Protein AF-A0A2N0PHX8-F1 (afdb_monomer_lite)

Radius of gyration: 12.23 Å; chains: 1; bounding box: 31×25×28 Å

Sequence (61 aa):
MAISMYFFEDCGPVFGCNDLYINYSNDPNVWCSACTSCYPTLNLPVSMNVDDYEVFQVIKK

Secondary structure (DSSP, 8-state):
----EEEETTEEEEETTTTEEEETTT-TTEEE----SSSS--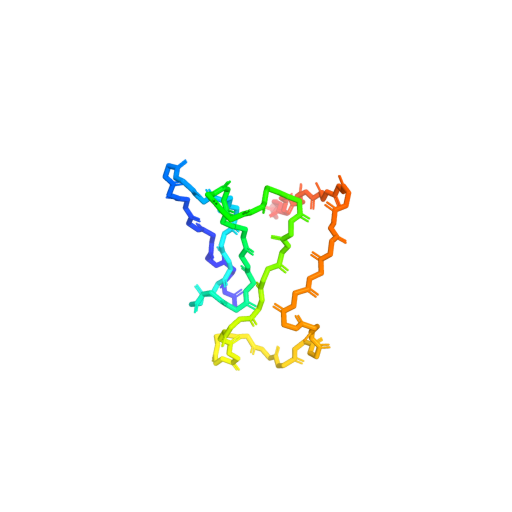---SEEE-S----------

Structure (mmCIF, N/CA/C/O backbone):
data_AF-A0A2N0PHX8-F1
#
_entry.id   AF-A0A2N0PHX8-F1
#
loop_
_atom_site.group_PDB
_atom_site.id
_atom_site.type_symbol
_atom_site.label_atom_id
_atom_site.label_alt_id
_atom_site.label_comp_id
_atom_site.label_asym_id
_atom_site.label_entity_id
_atom_site.label_seq_id
_atom_site.pdbx_PDB_ins_code
_atom_site.Cartn_x
_atom_site.Cartn_y
_atom_site.Cartn_z
_atom_site.occupancy
_atom_site.B_iso_or_equiv
_atom_site.auth_seq_id
_atom_site.auth_comp_id
_atom_site.auth_asym_id
_atom_site.auth_atom_id
_atom_site.pdbx_PDB_model_num
ATOM 1 N N . MET A 1 1 ? -5.939 -2.369 16.982 1.00 49.22 1 MET A N 1
ATOM 2 C CA . MET A 1 1 ? -4.802 -2.573 16.065 1.00 49.22 1 MET A CA 1
ATOM 3 C C . MET A 1 1 ? -4.625 -1.271 15.308 1.00 49.22 1 MET A C 1
ATOM 5 O O . MET A 1 1 ? -5.562 -0.867 14.634 1.00 49.22 1 MET A O 1
ATOM 9 N N . ALA A 1 2 ? -3.539 -0.540 15.551 1.00 49.41 2 ALA A N 1
ATOM 10 C CA . ALA A 1 2 ? -3.277 0.716 14.853 1.00 49.41 2 ALA A CA 1
ATOM 11 C C . ALA A 1 2 ? -2.538 0.397 13.550 1.00 49.41 2 ALA A C 1
ATOM 13 O O . ALA A 1 2 ? -1.577 -0.369 13.557 1.00 49.41 2 ALA A O 1
ATOM 14 N N . ILE A 1 3 ? -3.013 0.949 12.440 1.00 60.88 3 ILE A N 1
ATOM 15 C CA . ILE A 1 3 ? -2.290 0.919 11.173 1.00 60.88 3 ILE A CA 1
ATOM 16 C C . ILE A 1 3 ? -1.272 2.059 11.258 1.00 60.88 3 ILE A C 1
ATOM 18 O O . ILE A 1 3 ? -1.668 3.222 11.289 1.00 60.88 3 ILE A O 1
ATOM 22 N N . SER A 1 4 ? 0.017 1.743 11.397 1.00 64.06 4 SER A N 1
ATOM 23 C CA . SER A 1 4 ? 1.076 2.749 11.342 1.00 64.06 4 SER A CA 1
ATOM 24 C C . SER A 1 4 ? 1.519 2.903 9.896 1.00 64.06 4 SER A C 1
ATOM 26 O O . SER A 1 4 ? 2.009 1.942 9.305 1.00 64.06 4 SER A O 1
ATOM 28 N N . MET A 1 5 ? 1.341 4.106 9.358 1.00 69.56 5 MET A N 1
ATOM 29 C CA . MET A 1 5 ? 1.882 4.505 8.067 1.00 69.56 5 MET A CA 1
ATOM 30 C C . MET A 1 5 ? 3.035 5.472 8.312 1.00 69.56 5 MET A C 1
ATOM 32 O O . MET A 1 5 ? 2.872 6.446 9.050 1.00 69.56 5 MET A O 1
ATOM 36 N N . TYR A 1 6 ? 4.190 5.203 7.717 1.00 71.69 6 TYR A N 1
ATOM 37 C CA . TYR A 1 6 ? 5.330 6.118 7.718 1.00 71.69 6 TYR A CA 1
ATOM 38 C C . TYR A 1 6 ? 5.811 6.356 6.287 1.00 71.69 6 TYR A C 1
ATOM 40 O O . TYR A 1 6 ? 5.552 5.549 5.395 1.00 71.69 6 TYR A O 1
ATOM 48 N N . PHE A 1 7 ? 6.464 7.498 6.078 1.00 66.44 7 PHE A N 1
ATOM 49 C CA . PHE A 1 7 ? 6.876 7.990 4.766 1.00 66.44 7 PHE A CA 1
ATOM 50 C C . PHE A 1 7 ? 8.391 8.224 4.766 1.00 66.44 7 PHE A C 1
ATOM 52 O O . PHE A 1 7 ? 8.922 8.782 5.728 1.00 66.44 7 PHE A O 1
ATOM 59 N N . PHE A 1 8 ? 9.070 7.810 3.699 1.00 72.81 8 PHE A N 1
ATOM 60 C CA . PHE A 1 8 ? 10.468 8.154 3.410 1.00 72.81 8 PHE A CA 1
ATOM 61 C C . PHE A 1 8 ? 10.501 8.925 2.087 1.00 72.81 8 PHE A C 1
ATOM 63 O O . PHE A 1 8 ? 9.615 8.722 1.270 1.00 72.81 8 PHE A O 1
ATOM 70 N N . GLU A 1 9 ? 11.490 9.792 1.851 1.00 77.25 9 GLU A N 1
ATOM 71 C CA . GLU A 1 9 ? 11.546 10.588 0.604 1.00 77.25 9 GLU A CA 1
ATOM 72 C C . GLU A 1 9 ? 11.500 9.716 -0.665 1.00 77.25 9 GLU A C 1
ATOM 74 O O . GLU A 1 9 ? 10.829 10.079 -1.628 1.00 77.25 9 GLU A O 1
ATOM 79 N N . ASP A 1 10 ? 12.120 8.532 -0.625 1.00 81.69 10 ASP A N 1
ATOM 80 C CA . ASP A 1 10 ? 12.210 7.606 -1.763 1.00 81.69 10 ASP A CA 1
ATOM 81 C C . ASP A 1 10 ? 11.171 6.465 -1.731 1.00 81.69 10 ASP A C 1
ATOM 83 O O . ASP A 1 10 ? 11.215 5.545 -2.557 1.00 81.69 10 ASP A O 1
ATOM 87 N N . CYS A 1 11 ? 10.233 6.490 -0.779 1.00 80.88 11 CYS A N 1
ATOM 88 C CA . CYS A 1 11 ? 9.215 5.451 -0.616 1.00 80.88 11 CYS A CA 1
ATOM 89 C C . CYS A 1 11 ? 7.811 6.048 -0.576 1.00 80.88 11 CYS A C 1
ATOM 91 O O . CYS A 1 11 ? 7.585 7.124 -0.030 1.00 80.88 11 CYS A O 1
ATOM 93 N N . GLY A 1 12 ? 6.846 5.295 -1.096 1.00 85.00 12 GLY A N 1
ATOM 94 C CA . GLY A 1 12 ? 5.438 5.611 -0.899 1.00 85.00 12 GLY A CA 1
ATOM 95 C C . GLY A 1 12 ? 4.934 5.137 0.465 1.00 85.00 12 GLY A C 1
ATOM 96 O O . GLY A 1 12 ? 5.719 4.952 1.399 1.00 85.00 12 GLY A O 1
ATOM 97 N N . PRO A 1 13 ? 3.616 4.918 0.603 1.00 87.44 13 PRO A N 1
ATOM 98 C CA . PRO A 1 13 ? 3.035 4.373 1.821 1.00 87.44 13 PRO A CA 1
ATOM 99 C C . PRO A 1 13 ? 3.722 3.074 2.252 1.00 87.44 13 PRO A C 1
ATOM 101 O O . PRO A 1 13 ? 3.927 2.172 1.437 1.00 87.44 13 PRO A O 1
ATOM 104 N N . VAL A 1 14 ? 4.034 2.968 3.545 1.00 88.62 14 VAL A N 1
ATOM 105 C CA . VAL A 1 14 ? 4.548 1.745 4.169 1.00 88.62 14 VAL A CA 1
ATOM 106 C C . VAL A 1 14 ? 3.637 1.335 5.314 1.00 88.62 14 VAL A C 1
ATOM 108 O O . VAL A 1 14 ? 3.376 2.129 6.216 1.00 88.62 14 VAL A O 1
ATOM 111 N N . PHE A 1 15 ? 3.185 0.087 5.293 1.00 87.75 15 PHE A N 1
ATOM 112 C CA . PHE A 1 15 ? 2.358 -0.522 6.324 1.00 87.75 15 PHE A CA 1
ATOM 113 C C . PHE A 1 15 ? 3.157 -1.587 7.079 1.00 87.75 15 PHE A C 1
ATOM 115 O O . PHE A 1 15 ? 3.744 -2.492 6.478 1.00 87.75 15 PHE A O 1
ATOM 122 N N . GLY A 1 16 ? 3.128 -1.518 8.412 1.00 85.94 16 GLY A N 1
ATOM 123 C CA . GLY A 1 16 ? 3.787 -2.508 9.271 1.00 85.94 16 GLY A CA 1
ATOM 124 C C . GLY A 1 16 ? 5.304 -2.378 9.204 1.00 85.94 16 GLY A C 1
ATOM 125 O O . GLY A 1 16 ? 5.812 -1.265 9.190 1.00 85.94 16 GLY A O 1
ATOM 126 N N . CYS A 1 17 ? 6.027 -3.494 9.155 1.00 86.75 17 CYS A N 1
ATOM 127 C CA . CYS A 1 17 ? 7.485 -3.525 9.002 1.00 86.75 17 CYS A CA 1
ATOM 128 C C . CYS A 1 17 ? 7.839 -3.927 7.563 1.00 86.75 17 CYS A C 1
ATOM 130 O O . CYS A 1 17 ? 8.528 -4.918 7.332 1.00 86.75 17 CYS A O 1
ATOM 132 N N . ASN A 1 18 ? 7.316 -3.183 6.581 1.00 87.81 18 ASN A N 1
ATOM 133 C CA . ASN A 1 18 ? 7.309 -3.559 5.158 1.00 87.81 18 ASN A CA 1
ATOM 134 C C . ASN A 1 18 ? 6.434 -4.793 4.865 1.00 87.81 18 ASN A C 1
ATOM 136 O O . ASN A 1 18 ? 6.736 -5.603 3.982 1.00 87.81 18 ASN A O 1
ATOM 140 N N . ASP A 1 19 ? 5.337 -4.947 5.611 1.00 88.88 19 ASP A N 1
ATOM 141 C CA . ASP A 1 19 ? 4.313 -5.951 5.309 1.00 88.88 19 ASP A CA 1
ATOM 142 C C . ASP A 1 19 ? 3.629 -5.617 3.977 1.00 88.88 19 ASP A C 1
ATOM 144 O O . ASP A 1 19 ? 3.299 -6.513 3.200 1.00 88.88 19 ASP A O 1
ATOM 148 N N . LEU A 1 20 ? 3.488 -4.319 3.686 1.00 90.19 20 LEU A N 1
ATOM 149 C CA . LEU A 1 20 ? 3.045 -3.801 2.399 1.00 90.19 20 LEU A CA 1
ATOM 150 C C . LEU A 1 20 ? 3.645 -2.404 2.163 1.00 90.19 20 LEU A C 1
ATOM 152 O O . LEU A 1 20 ? 3.506 -1.537 3.025 1.00 90.19 20 LEU A O 1
ATOM 156 N N . TYR A 1 21 ? 4.335 -2.177 1.043 1.00 90.44 21 TYR A N 1
ATOM 157 C CA . TYR A 1 21 ? 5.035 -0.910 0.792 1.00 90.44 21 TYR A CA 1
ATOM 158 C C . TYR A 1 21 ? 5.259 -0.591 -0.690 1.00 90.44 21 TYR A C 1
ATOM 160 O O . TYR A 1 21 ? 5.285 -1.498 -1.520 1.00 90.44 21 TYR A O 1
ATOM 168 N N . ILE A 1 22 ? 5.500 0.687 -0.999 1.00 91.00 22 ILE A N 1
ATOM 169 C CA . ILE A 1 22 ? 5.993 1.153 -2.307 1.00 91.00 22 ILE A CA 1
ATOM 170 C C . ILE A 1 22 ? 7.416 1.694 -2.152 1.00 91.00 22 ILE A C 1
ATOM 172 O O . ILE A 1 22 ? 7.687 2.483 -1.246 1.00 91.00 22 ILE A O 1
ATOM 176 N N . ASN A 1 23 ? 8.316 1.317 -3.060 1.00 89.25 23 ASN A N 1
ATOM 177 C CA . ASN A 1 23 ? 9.651 1.903 -3.177 1.00 89.25 23 ASN A CA 1
ATOM 178 C C . ASN A 1 23 ? 9.779 2.570 -4.553 1.00 89.25 23 ASN A C 1
ATOM 180 O O . ASN A 1 23 ? 9.893 1.879 -5.567 1.00 89.25 23 ASN A O 1
ATOM 184 N N . TYR A 1 24 ? 9.786 3.904 -4.573 1.00 87.44 24 TYR A N 1
ATOM 185 C CA . TYR A 1 24 ? 9.807 4.691 -5.806 1.00 87.44 24 TYR A CA 1
ATOM 186 C C . TYR A 1 24 ? 11.120 4.550 -6.584 1.00 87.44 24 TYR A C 1
ATOM 188 O O . TYR A 1 24 ? 11.128 4.755 -7.795 1.00 87.44 24 TYR A O 1
ATOM 196 N N . SER A 1 25 ? 12.214 4.157 -5.918 1.00 87.56 25 SER A N 1
ATOM 197 C CA . SER A 1 25 ? 13.501 3.892 -6.576 1.00 87.56 25 SER A CA 1
ATOM 198 C C . SER A 1 25 ? 13.510 2.591 -7.384 1.00 87.56 25 SER A C 1
ATOM 200 O O . SER A 1 25 ? 14.331 2.449 -8.288 1.00 87.56 25 SER A O 1
ATOM 202 N N . ASN A 1 26 ? 12.621 1.642 -7.067 1.00 85.50 26 ASN A N 1
ATOM 203 C CA . ASN A 1 26 ? 12.499 0.383 -7.801 1.00 85.50 26 ASN A CA 1
ATOM 204 C C . ASN A 1 26 ? 11.457 0.503 -8.918 1.00 85.50 26 ASN A C 1
ATOM 206 O O . ASN A 1 26 ? 11.796 0.376 -10.091 1.00 85.50 26 ASN A O 1
ATOM 210 N N . ASP A 1 27 ? 10.198 0.729 -8.541 1.00 89.75 27 ASP A N 1
ATOM 211 C CA . ASP A 1 27 ? 9.081 0.961 -9.457 1.00 89.75 27 ASP A CA 1
ATOM 212 C C . ASP A 1 27 ? 7.936 1.631 -8.673 1.00 89.75 27 ASP A C 1
ATOM 214 O O . ASP A 1 27 ? 7.455 1.059 -7.689 1.00 89.75 27 ASP A O 1
ATOM 218 N N . PRO A 1 28 ? 7.488 2.835 -9.070 1.00 87.75 28 PRO A N 1
ATOM 219 C CA . PRO A 1 28 ? 6.469 3.570 -8.333 1.00 87.75 28 PRO A CA 1
ATOM 220 C C . PRO A 1 28 ? 5.065 2.956 -8.390 1.00 87.75 28 PRO A C 1
ATOM 222 O O . PRO A 1 28 ? 4.232 3.322 -7.563 1.00 87.75 28 PRO A O 1
ATOM 225 N N . ASN A 1 29 ? 4.806 2.030 -9.318 1.00 90.25 29 ASN A N 1
ATOM 226 C CA . ASN A 1 29 ? 3.505 1.373 -9.481 1.00 90.25 29 ASN A CA 1
ATOM 227 C C . ASN A 1 29 ? 3.479 -0.035 -8.868 1.00 90.25 29 ASN A C 1
ATOM 229 O O . ASN A 1 29 ? 2.433 -0.684 -8.822 1.00 90.25 29 ASN A O 1
ATOM 233 N N . VAL A 1 30 ? 4.619 -0.535 -8.381 1.00 93.25 30 VAL A N 1
ATOM 234 C CA . VAL A 1 30 ? 4.703 -1.871 -7.789 1.00 93.25 30 VAL A CA 1
ATOM 235 C C . VAL A 1 30 ? 4.659 -1.782 -6.274 1.00 93.25 30 VAL A C 1
ATOM 237 O O . VAL A 1 30 ? 5.514 -1.188 -5.617 1.00 93.25 30 VAL A O 1
ATOM 240 N N . TRP A 1 31 ? 3.667 -2.460 -5.714 1.00 93.25 31 TRP A N 1
ATOM 241 C CA . TRP A 1 31 ? 3.566 -2.704 -4.289 1.00 93.25 31 TRP A CA 1
ATO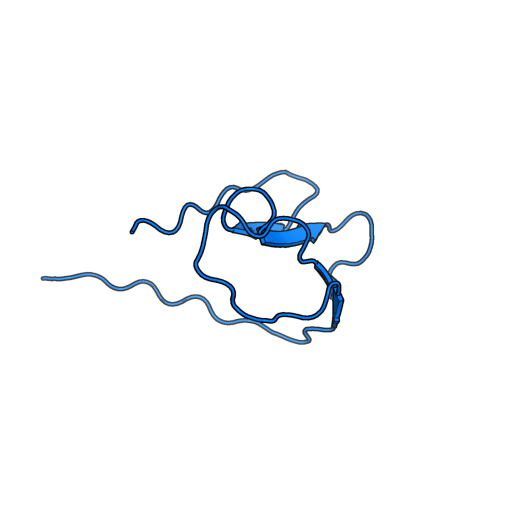M 242 C C . TRP A 1 31 ? 4.267 -4.009 -3.940 1.00 93.25 31 TRP A C 1
ATOM 244 O O . TRP A 1 31 ? 4.078 -5.026 -4.609 1.00 93.25 31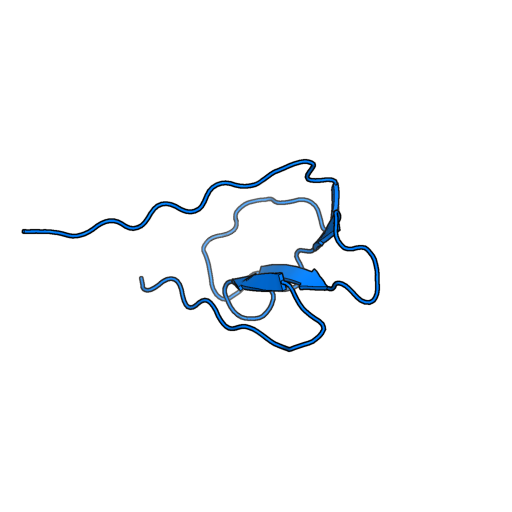 TRP A O 1
ATOM 254 N N . CYS A 1 32 ? 5.041 -3.985 -2.863 1.00 91.94 32 CYS A N 1
ATOM 255 C CA . CYS A 1 32 ? 5.829 -5.108 -2.379 1.00 91.94 32 CYS A CA 1
ATOM 256 C C . CYS A 1 32 ? 5.329 -5.577 -1.008 1.00 91.94 32 CYS A C 1
ATOM 258 O O . CYS A 1 32 ? 4.911 -4.766 -0.181 1.00 91.94 32 CYS A O 1
ATOM 260 N N . SER A 1 33 ? 5.431 -6.880 -0.744 1.00 91.25 33 SER A N 1
ATOM 261 C CA . SER A 1 33 ? 5.139 -7.495 0.554 1.00 91.25 33 SER A CA 1
ATOM 262 C C . SER A 1 33 ? 6.315 -8.370 0.985 1.00 91.25 33 SER A C 1
ATOM 264 O O . SER A 1 33 ? 6.639 -9.353 0.318 1.00 91.25 33 SER A O 1
ATOM 266 N N . ALA A 1 34 ? 6.990 -7.986 2.074 1.00 88.12 34 ALA A N 1
ATOM 267 C CA . ALA A 1 34 ? 8.215 -8.651 2.536 1.00 88.12 34 ALA A CA 1
ATOM 268 C C . ALA A 1 34 ? 8.123 -9.169 3.979 1.00 88.12 34 ALA A C 1
ATOM 270 O O . ALA A 1 34 ? 8.712 -10.199 4.307 1.00 88.12 34 ALA A O 1
ATOM 271 N N . CYS A 1 35 ? 7.385 -8.476 4.846 1.00 84.06 35 CYS A N 1
ATOM 272 C CA . CYS A 1 35 ? 7.154 -8.884 6.229 1.00 84.06 35 CYS A CA 1
ATOM 273 C C . CYS A 1 35 ? 5.753 -9.495 6.405 1.00 84.06 35 CYS A C 1
ATOM 275 O O . CYS A 1 35 ? 4.812 -9.141 5.706 1.00 84.06 35 CYS A O 1
ATOM 277 N N . THR A 1 36 ? 5.608 -10.439 7.336 1.00 80.50 36 THR A N 1
ATOM 278 C CA . THR A 1 36 ? 4.328 -11.122 7.626 1.00 80.50 36 THR A CA 1
ATOM 279 C C . THR A 1 36 ? 4.006 -11.166 9.120 1.00 80.50 36 THR A C 1
ATOM 281 O O . THR A 1 36 ? 3.194 -11.976 9.565 1.00 80.50 36 THR A O 1
ATOM 284 N N . SER A 1 37 ? 4.676 -10.327 9.917 1.00 83.06 37 SER A N 1
ATOM 285 C CA . SER A 1 37 ? 4.624 -10.398 11.383 1.00 83.06 37 SER A CA 1
ATOM 286 C C . SER A 1 37 ? 3.812 -9.281 12.038 1.00 83.06 37 SER A C 1
ATOM 288 O O . SER A 1 37 ? 3.418 -9.434 13.194 1.00 83.06 37 SER A O 1
ATOM 290 N N . CYS A 1 38 ? 3.543 -8.171 11.338 1.00 84.62 38 CYS A N 1
ATOM 291 C CA . CYS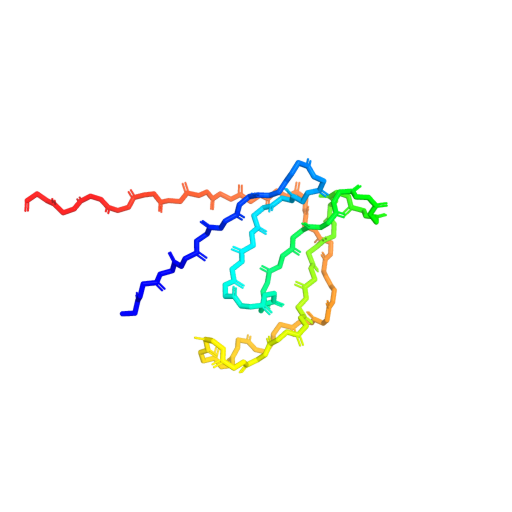 A 1 38 ? 2.884 -7.008 11.944 1.00 84.62 38 CYS A CA 1
ATOM 292 C C . CYS A 1 38 ? 1.361 -7.052 11.797 1.00 84.62 38 CYS A C 1
ATOM 294 O O . CYS A 1 38 ? 0.644 -6.533 12.657 1.00 84.62 38 CYS A O 1
ATOM 296 N N . TYR A 1 39 ? 0.861 -7.691 10.739 1.00 83.38 39 TYR A N 1
ATOM 297 C CA . TYR A 1 39 ? -0.566 -7.875 10.488 1.00 83.38 39 TYR A CA 1
ATOM 298 C C . TYR A 1 39 ? -0.922 -9.353 10.318 1.00 83.38 39 TYR A C 1
ATOM 300 O O . TYR A 1 39 ? -0.054 -10.163 9.992 1.00 83.38 39 TYR A O 1
ATOM 308 N N . PRO A 1 40 ? -2.199 -9.734 10.523 1.00 86.50 40 PRO A N 1
ATOM 309 C CA . PRO A 1 40 ? -2.659 -11.067 10.166 1.00 86.50 40 PRO A CA 1
ATOM 310 C C . PRO A 1 40 ? -2.355 -11.341 8.694 1.00 86.50 40 PRO A C 1
ATOM 312 O O . PRO A 1 40 ? -2.454 -10.437 7.867 1.00 86.50 40 PRO A O 1
ATOM 315 N N . THR A 1 41 ? -1.999 -12.581 8.365 1.00 82.12 41 THR A N 1
ATOM 316 C CA . THR A 1 41 ? -1.601 -12.956 7.007 1.00 82.12 41 THR A CA 1
ATOM 317 C C . THR A 1 41 ? -2.689 -12.595 5.993 1.00 82.12 41 THR A C 1
ATOM 319 O O . THR A 1 41 ? -3.786 -13.151 6.019 1.00 82.12 41 THR A O 1
ATOM 322 N N . LEU A 1 42 ? -2.363 -11.670 5.087 1.00 78.25 42 LEU A N 1
ATOM 323 C CA . LEU A 1 42 ? -3.263 -11.189 4.034 1.00 78.25 42 LEU A CA 1
ATOM 324 C C . LEU A 1 42 ? -3.156 -12.004 2.729 1.00 78.25 42 LEU A C 1
ATOM 326 O O . LEU A 1 42 ? -3.911 -11.747 1.799 1.00 78.25 42 LEU A O 1
ATOM 330 N N . ASN A 1 43 ? -2.242 -12.985 2.656 1.00 86.31 43 ASN A N 1
ATOM 331 C CA . ASN A 1 43 ? -1.958 -13.800 1.460 1.00 86.31 43 ASN A CA 1
ATOM 332 C C . ASN A 1 43 ? -1.705 -12.963 0.191 1.00 86.31 43 ASN A C 1
ATOM 334 O O . ASN A 1 43 ? -2.111 -13.341 -0.907 1.00 86.31 43 ASN A O 1
ATOM 338 N N . LEU A 1 44 ? -1.044 -11.815 0.350 1.00 87.00 44 LEU A N 1
ATOM 339 C CA . LEU A 1 44 ? -0.658 -10.961 -0.766 1.00 87.00 44 LEU A CA 1
ATOM 340 C C . LEU A 1 44 ? 0.499 -11.601 -1.551 1.00 87.00 44 LEU A C 1
ATOM 342 O O . LEU A 1 44 ? 1.334 -12.293 -0.958 1.00 87.00 44 LEU A O 1
ATOM 346 N N . PRO A 1 45 ? 0.582 -11.374 -2.872 1.00 90.94 45 PRO A N 1
ATOM 347 C CA . PRO A 1 45 ? 1.780 -11.714 -3.624 1.00 90.94 45 PRO A CA 1
ATOM 348 C C . PRO A 1 45 ? 2.970 -10.879 -3.131 1.00 90.94 45 PRO A C 1
ATOM 350 O O . PRO A 1 45 ? 2.804 -9.775 -2.614 1.00 90.94 45 PRO A O 1
ATOM 353 N N . VAL A 1 46 ? 4.186 -11.388 -3.346 1.00 91.69 46 VAL A N 1
ATOM 354 C CA . VAL A 1 46 ? 5.430 -10.674 -2.992 1.00 91.69 46 VAL A CA 1
ATOM 355 C C . VAL A 1 46 ? 5.522 -9.318 -3.703 1.00 91.69 46 VAL A C 1
ATOM 357 O O . VAL A 1 46 ? 6.066 -8.366 -3.149 1.00 91.69 46 VAL A O 1
ATOM 360 N N . SER A 1 47 ? 4.962 -9.226 -4.910 1.00 93.12 47 SER A N 1
ATOM 361 C CA . SER A 1 47 ? 4.874 -8.001 -5.700 1.00 93.12 47 SER A CA 1
ATOM 362 C C . SER A 1 47 ? 3.570 -7.961 -6.494 1.00 93.12 47 SER A C 1
ATOM 364 O O . SER A 1 47 ? 3.174 -8.980 -7.069 1.00 93.12 47 SER A O 1
ATOM 366 N N . MET A 1 48 ? 2.942 -6.793 -6.589 1.00 93.56 48 MET A N 1
ATOM 367 C CA . MET A 1 48 ? 1.758 -6.556 -7.418 1.00 93.56 48 MET A CA 1
ATOM 368 C C . MET A 1 48 ? 1.835 -5.190 -8.097 1.00 93.56 48 MET A C 1
ATOM 370 O O . MET A 1 48 ? 2.221 -4.211 -7.464 1.00 93.56 48 MET A O 1
ATOM 374 N N . ASN A 1 49 ? 1.465 -5.131 -9.377 1.00 93.44 49 ASN A N 1
ATOM 375 C CA . ASN A 1 49 ? 1.286 -3.863 -10.079 1.00 93.44 49 ASN A CA 1
ATOM 376 C C . ASN A 1 49 ? -0.066 -3.266 -9.673 1.00 93.44 49 ASN A C 1
ATOM 378 O O . ASN A 1 49 ? -1.084 -3.959 -9.741 1.00 93.44 49 ASN A O 1
ATOM 382 N N . VAL A 1 50 ? -0.060 -2.018 -9.225 1.00 87.50 50 VAL A N 1
ATOM 383 C CA . VAL A 1 50 ? -1.239 -1.298 -8.747 1.00 87.50 50 VAL A CA 1
ATOM 384 C C . VAL A 1 50 ? -1.332 -0.002 -9.528 1.00 87.50 50 VAL A C 1
ATOM 386 O O . VAL A 1 50 ? -0.488 0.875 -9.373 1.00 87.50 50 VAL A O 1
ATOM 389 N N . ASP A 1 51 ? -2.373 0.114 -10.349 1.00 86.75 51 ASP A N 1
ATOM 390 C CA . ASP A 1 51 ? -2.593 1.311 -11.162 1.00 86.75 51 ASP A CA 1
ATOM 391 C C . ASP A 1 51 ? -3.044 2.510 -10.311 1.00 86.75 51 ASP A C 1
ATOM 393 O O . ASP A 1 51 ? -2.663 3.642 -10.596 1.00 86.75 51 ASP A O 1
ATOM 397 N N . ASP A 1 52 ? -3.851 2.273 -9.269 1.00 87.75 52 ASP A N 1
ATOM 398 C CA . ASP A 1 52 ? -4.358 3.326 -8.384 1.00 87.75 52 ASP A CA 1
ATOM 399 C C . ASP A 1 52 ? -4.698 2.788 -6.980 1.00 87.75 52 ASP A C 1
ATOM 401 O O . ASP A 1 52 ? -4.971 1.593 -6.811 1.00 87.75 52 ASP A O 1
ATOM 405 N N . TYR A 1 53 ? -4.691 3.657 -5.963 1.00 86.00 53 TYR A N 1
ATOM 406 C CA . TYR A 1 53 ? -5.083 3.311 -4.589 1.00 86.00 53 TYR A CA 1
ATOM 407 C C . TYR A 1 53 ? -5.819 4.455 -3.878 1.00 86.00 53 TYR A C 1
ATOM 409 O O . TYR A 1 53 ? -5.466 5.625 -3.991 1.00 86.00 53 TYR A O 1
ATOM 417 N N . GLU A 1 54 ? -6.813 4.108 -3.057 1.00 88.12 54 GLU A N 1
ATOM 418 C CA . GLU A 1 54 ? -7.616 5.076 -2.302 1.00 88.12 54 GLU A CA 1
ATOM 419 C C . GLU A 1 54 ? -7.331 4.990 -0.795 1.00 88.12 54 GLU A C 1
ATOM 421 O O . GLU A 1 54 ? -7.235 3.904 -0.217 1.00 88.12 54 GLU A O 1
ATOM 426 N N . VAL A 1 55 ? -7.220 6.147 -0.132 1.00 83.12 55 VAL A N 1
ATOM 427 C CA . VAL A 1 55 ? -6.995 6.239 1.320 1.00 83.12 55 VAL A CA 1
ATOM 428 C C . VAL A 1 55 ? -8.246 6.773 2.005 1.00 83.12 55 VAL A C 1
ATOM 430 O O . VAL A 1 55 ? -8.684 7.894 1.750 1.00 83.12 55 VAL A O 1
ATOM 433 N N . PHE A 1 56 ? -8.789 5.990 2.938 1.00 84.31 56 PHE A N 1
ATOM 434 C CA . PHE A 1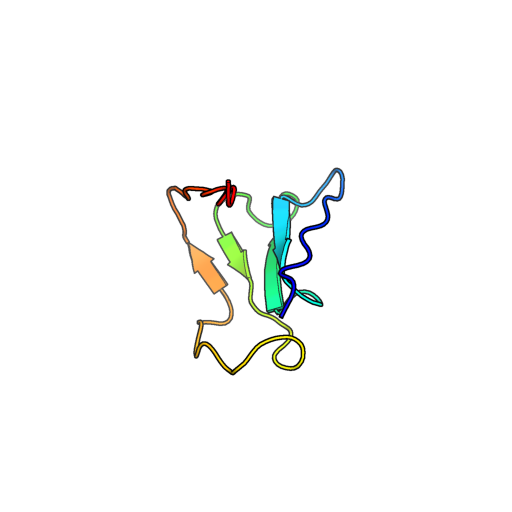 56 ? -9.967 6.366 3.716 1.00 84.31 56 PHE A CA 1
ATOM 435 C C . PHE A 1 56 ? -9.589 6.698 5.158 1.00 84.31 56 PHE A C 1
ATOM 437 O O . PHE A 1 56 ? -9.109 5.845 5.906 1.00 84.31 56 PHE A O 1
ATOM 444 N N . GLN A 1 57 ? -9.869 7.931 5.583 1.00 83.94 57 GLN A N 1
ATOM 445 C CA . GLN A 1 57 ? -9.756 8.329 6.983 1.00 83.94 57 GLN A CA 1
ATOM 446 C C . GLN A 1 57 ? -11.111 8.187 7.684 1.00 83.94 57 GLN A C 1
ATOM 448 O O . GLN A 1 57 ? -12.083 8.854 7.331 1.00 83.94 57 GLN A O 1
ATOM 453 N N . VAL A 1 58 ? -11.170 7.350 8.722 1.00 85.25 58 VAL A N 1
ATOM 454 C CA . VAL A 1 58 ? -12.370 7.195 9.556 1.00 85.25 58 VAL A CA 1
ATOM 455 C C . VAL A 1 58 ? -12.251 8.076 10.798 1.00 85.25 58 VAL A C 1
ATOM 457 O O . VAL A 1 58 ? -11.416 7.825 11.665 1.00 85.25 58 VAL A O 1
ATOM 460 N N . ILE A 1 59 ? -13.117 9.086 10.910 1.00 88.75 59 ILE A N 1
ATOM 461 C CA . ILE A 1 59 ? -13.237 9.940 12.100 1.00 88.75 59 ILE A CA 1
ATOM 462 C C . ILE A 1 59 ? -14.500 9.524 12.855 1.00 88.75 59 ILE A C 1
ATOM 464 O O . ILE A 1 59 ? -15.610 9.639 12.331 1.00 88.75 59 ILE A O 1
ATOM 468 N N . LYS A 1 60 ? -14.344 9.027 14.086 1.00 82.25 60 LYS A N 1
ATOM 469 C CA . LYS A 1 60 ? -15.485 8.828 14.991 1.00 82.25 60 LYS A CA 1
ATOM 470 C C . LYS A 1 60 ? -15.854 10.173 15.621 1.00 82.25 60 LYS A C 1
ATOM 472 O O . LYS A 1 60 ? -14.960 10.893 16.056 1.00 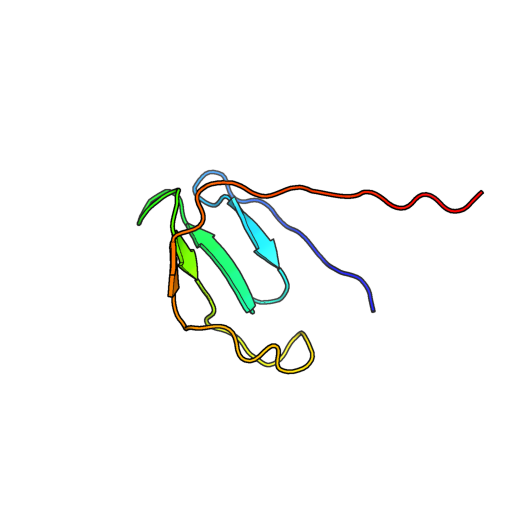82.25 60 LYS A O 1
ATOM 477 N N . LYS A 1 61 ? -17.149 10.497 15.615 1.00 70.56 61 LYS A N 1
ATOM 478 C CA . LYS A 1 61 ? -17.707 11.645 16.344 1.00 70.56 61 LYS A CA 1
ATOM 479 C C . LYS A 1 61 ? -17.807 11.344 17.832 1.00 70.56 61 LYS A C 1
ATOM 481 O O . LYS A 1 61 ? -18.076 10.165 18.157 1.00 70.56 61 LYS A O 1
#

pLDDT: mean 83.64, std 9.55, range [49.22, 93.56]

Organism: NCBI:txid588596

Foldseek 3Di:
DDFDWDDDPQWDTATFPLCWTGGNVVPRQKIAGDDCPGDDHPVDDRIDGHPDDDDDDDDDD